Protein AF-A0A349K2Q6-F1 (afdb_monomer)

Foldseek 3Di:
DDPLVVLQVVLVVCVVCLVVDDPLSNLVSVLSCQLNVCPPVDNVVNLVSSLVSLVVSCVVVVVDLVSLLVNLQSQLVVCVVPRNDPDLVVNVVSVVVSCVVPVLALSLLSNCSSPLVHPNVVSLSSLVRQCVSCVVDVVSPCSSVSD

Mean predicted aligned error: 2.87 Å

pLDDT: mean 96.2, std 4.51, range [58.41, 98.81]

Secondary structure (DSSP, 8-state):
---HHHHHHHHHHHHHTGGGS-HHHHHHHHHHHHHHH--SS-HHHHHHHHHHHHHHHHHH-TT-HHHHHHHHHHHHHHHTTTS--S-HHHHHHHHHHHHHH-TT-TTHHHHHHHHTTS-GGGGHHHHHHHTTTSTT-HHHHHGGGG-

Solvent-accessible surface area (backbone atoms only — not comparable to full-atom values): 8173 Å² total; per-residue (Å²): 137,82,59,60,75,60,48,56,55,52,46,52,54,46,59,77,50,34,89,79,44,55,72,72,56,36,49,55,51,47,37,56,40,49,51,66,72,58,52,62,79,51,66,69,58,25,53,49,52,38,48,53,44,32,51,51,48,31,72,78,37,72,84,45,54,61,39,52,46,50,43,46,43,48,46,53,57,34,35,79,71,81,46,72,68,89,49,68,67,59,49,48,50,55,52,49,54,39,36,72,80,37,78,59,49,62,55,29,56,46,47,36,67,70,18,41,92,67,58,20,76,78,25,47,70,31,36,75,49,28,31,75,42,46,68,91,39,68,68,38,58,53,56,39,80,55,87

Radius of gyration: 15.8 Å; Cα contacts (8 Å, |Δi|>4): 157; chains: 1; bounding box: 36×30×41 Å

Nearest PDB structures (foldseek):
  7dhg-assembly1_C  TM=4.690E-01  e=2.508E-01  Homo sapiens
  8dti-assembly1_B  TM=5.786E-01  e=1.218E+00  Arabidopsis thaliana
  1kt0-assembly1_A  TM=3.358E-01  e=1.475E+00  Homo sapiens
  8fbo-assembly1_C  TM=3.469E-01  e=3.844E+00  synthetic construct

Sequence (147 aa):
WENEKRAKVFIKKAGELKEHASEQNRRYIDAQANYLDGEPKDAKKRKQELIDDLESIIQDYPDDLEARAFLCVRLWQFGRSGLPIHSHQAVDAILQQIFAVNPRHPAHHYRIHLWDNKKAKVALDSAAKLGHTASGIAHMWHMPGHI

Structure (mmCIF, N/CA/C/O backbone):
data_AF-A0A349K2Q6-F1
#
_entry.id   AF-A0A349K2Q6-F1
#
loop_
_atom_site.group_PDB
_atom_site.id
_atom_site.type_symbol
_atom_site.label_atom_id
_atom_site.label_alt_id
_atom_site.label_comp_id
_atom_site.label_asym_id
_atom_site.label_entity_id
_atom_site.label_seq_id
_atom_site.pdbx_PDB_ins_code
_atom_site.Cartn_x
_atom_site.Cartn_y
_atom_site.Cartn_z
_atom_site.occupancy
_atom_site.B_iso_or_equiv
_atom_site.auth_seq_id
_atom_site.auth_comp_id
_atom_site.auth_asym_id
_atom_site.auth_atom_id
_atom_site.pdbx_PDB_model_num
ATOM 1 N N . TRP A 1 1 ? -0.371 15.519 -0.355 1.00 58.41 1 TRP A N 1
ATOM 2 C CA . TRP A 1 1 ? -0.887 14.234 -0.865 1.00 58.41 1 TRP A CA 1
ATOM 3 C C . TRP A 1 1 ? -1.695 13.524 0.210 1.00 58.41 1 TRP A C 1
ATOM 5 O O . TRP A 1 1 ? -2.743 12.993 -0.123 1.00 58.41 1 TRP A O 1
ATOM 15 N N . GLU A 1 2 ? -1.327 13.625 1.490 1.00 70.06 2 GLU A N 1
ATOM 16 C CA . GLU A 1 2 ? -2.232 13.240 2.581 1.00 70.06 2 GLU A CA 1
ATOM 17 C C . GLU A 1 2 ? -3.039 14.442 3.086 1.00 70.06 2 GLU A C 1
ATOM 19 O O . GLU A 1 2 ? -2.485 15.493 3.406 1.00 70.06 2 GLU A O 1
ATOM 24 N N . ASN A 1 3 ? -4.365 14.299 3.119 1.00 87.94 3 ASN A N 1
ATOM 25 C CA . ASN A 1 3 ? -5.267 15.236 3.782 1.00 87.94 3 ASN A CA 1
ATOM 26 C C . ASN A 1 3 ? -5.667 14.626 5.127 1.00 87.94 3 ASN A C 1
ATOM 28 O O . ASN A 1 3 ? -6.738 14.032 5.253 1.00 87.94 3 ASN A O 1
ATOM 32 N N . GLU A 1 4 ? -4.776 14.734 6.112 1.00 89.88 4 GLU A N 1
ATOM 33 C CA . GLU A 1 4 ? -4.931 14.083 7.418 1.00 89.88 4 GLU A CA 1
ATOM 34 C C . GLU A 1 4 ? -6.228 14.501 8.121 1.00 89.88 4 GLU A C 1
ATOM 36 O O . GLU A 1 4 ? -6.953 13.656 8.642 1.00 89.88 4 GLU A O 1
ATOM 41 N N . LYS A 1 5 ? -6.582 15.794 8.060 1.00 92.69 5 LYS A N 1
ATOM 42 C CA . LYS A 1 5 ? -7.834 16.312 8.631 1.00 92.69 5 LYS A CA 1
ATOM 43 C C . LYS A 1 5 ? -9.046 15.560 8.081 1.00 92.69 5 LYS A C 1
ATOM 45 O O . LYS A 1 5 ? -9.916 15.157 8.846 1.00 92.69 5 LYS A O 1
ATOM 50 N N . AR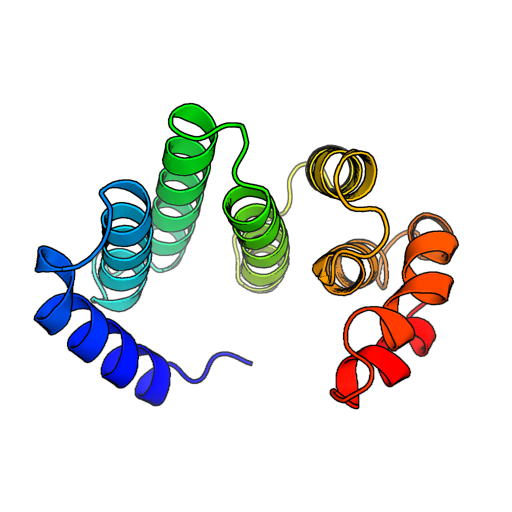G A 1 6 ? -9.106 15.356 6.761 1.00 94.69 6 ARG A N 1
ATOM 51 C CA . ARG A 1 6 ? -10.203 14.624 6.115 1.00 94.69 6 ARG A CA 1
ATOM 52 C C . ARG A 1 6 ? -10.118 13.117 6.382 1.00 94.69 6 ARG A C 1
ATOM 54 O O . ARG A 1 6 ? -11.152 12.498 6.609 1.00 94.69 6 ARG A O 1
ATOM 61 N N . ALA A 1 7 ? -8.914 12.545 6.404 1.00 94.69 7 ALA A N 1
ATOM 62 C CA . ALA A 1 7 ? -8.700 11.132 6.716 1.00 94.69 7 ALA A CA 1
ATOM 63 C C . ALA A 1 7 ? -9.210 10.777 8.123 1.00 94.69 7 ALA A C 1
ATOM 65 O O . ALA A 1 7 ? -9.950 9.810 8.273 1.00 94.69 7 ALA A O 1
ATOM 66 N N . LYS A 1 8 ? -8.917 11.617 9.126 1.00 95.25 8 LYS A N 1
ATOM 67 C CA . LYS A 1 8 ? -9.406 11.465 10.506 1.00 95.25 8 LYS A CA 1
ATOM 68 C C . LYS A 1 8 ? -10.933 11.462 10.604 1.00 95.25 8 LYS A C 1
ATOM 70 O O . LYS A 1 8 ? -11.499 10.684 11.365 1.00 95.25 8 LYS A O 1
ATOM 75 N N . VAL A 1 9 ? -11.614 12.289 9.807 1.00 96.69 9 VAL 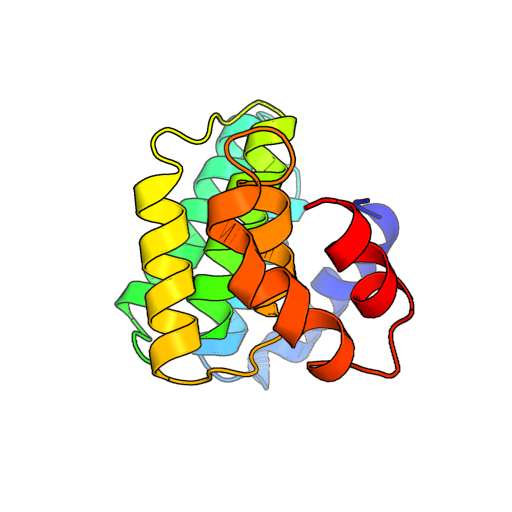A N 1
ATOM 76 C CA . VAL A 1 9 ? -13.087 12.301 9.754 1.00 96.69 9 VAL A CA 1
ATOM 77 C C . VAL A 1 9 ? -13.628 10.984 9.194 1.00 96.69 9 VAL A C 1
ATOM 79 O O . VAL A 1 9 ? -14.543 10.403 9.775 1.00 96.69 9 VAL A O 1
ATOM 82 N N . PHE A 1 10 ? -13.059 10.488 8.094 1.00 96.69 10 PHE A N 1
ATOM 83 C CA . PHE A 1 10 ? -13.531 9.250 7.478 1.00 96.69 10 PHE A CA 1
ATOM 84 C C . PHE A 1 10 ? -13.223 8.011 8.308 1.00 96.69 10 PHE A C 1
ATOM 86 O O . PHE A 1 10 ? -14.100 7.163 8.444 1.00 96.69 10 PHE A O 1
ATOM 93 N N . ILE A 1 11 ? -12.029 7.915 8.898 1.00 97.50 11 ILE A N 1
ATOM 94 C CA . ILE A 1 11 ? -11.679 6.738 9.692 1.00 97.50 11 ILE A CA 1
ATOM 95 C C . ILE A 1 11 ? -12.507 6.658 10.974 1.00 97.50 11 ILE A C 1
ATOM 97 O O . ILE A 1 11 ? -12.950 5.576 11.346 1.00 97.50 11 ILE A O 1
ATOM 101 N N . LYS A 1 12 ? -12.833 7.807 11.587 1.00 97.31 12 LYS A N 1
ATOM 102 C CA . LYS A 1 12 ? -13.785 7.856 12.699 1.00 97.31 12 LYS A CA 1
ATOM 103 C C . LYS A 1 12 ? -15.146 7.308 12.271 1.00 97.31 12 LYS A C 1
ATOM 105 O O . LYS A 1 12 ? -15.705 6.464 12.965 1.00 97.31 12 LYS A O 1
ATOM 110 N N . LYS A 1 13 ? -15.659 7.741 11.110 1.00 97.94 13 LYS A N 1
ATOM 111 C CA . LYS A 1 13 ? -16.946 7.245 10.607 1.00 97.94 13 LYS A CA 1
ATOM 112 C C . LYS A 1 13 ? -16.912 5.749 10.283 1.00 97.94 13 LYS A C 1
ATOM 114 O O . LYS A 1 13 ? -17.890 5.055 10.538 1.00 97.94 13 LYS A O 1
ATOM 119 N N . ALA A 1 14 ? -15.801 5.251 9.747 1.00 97.75 14 ALA A N 1
ATOM 120 C CA . ALA A 1 14 ? -15.612 3.826 9.502 1.00 97.75 14 ALA A CA 1
ATOM 121 C C . ALA A 1 14 ? -15.597 3.025 10.816 1.00 97.75 14 ALA A C 1
ATOM 123 O O . ALA A 1 14 ? -16.227 1.974 10.885 1.00 97.75 14 ALA A O 1
ATOM 124 N N . GLY A 1 15 ? -14.972 3.558 11.872 1.00 97.81 15 GLY A N 1
ATOM 125 C CA . GLY A 1 15 ? -15.003 2.982 13.218 1.00 97.81 15 GLY A CA 1
ATOM 126 C C . GLY A 1 15 ? -16.421 2.829 13.779 1.00 97.81 15 GLY A C 1
ATOM 127 O O . GLY A 1 15 ? -16.750 1.777 14.316 1.00 97.81 15 GLY A O 1
ATOM 128 N N . GLU A 1 16 ? -17.292 3.826 13.580 1.00 97.88 16 GLU A N 1
ATOM 129 C CA . GLU A 1 16 ? -18.711 3.758 13.983 1.00 97.88 16 GLU A CA 1
ATOM 130 C C . GLU A 1 16 ? -19.504 2.667 13.241 1.00 97.88 16 GLU A C 1
ATOM 132 O O . GLU A 1 16 ? -20.489 2.168 13.766 1.00 97.88 16 GLU A O 1
ATOM 137 N N . LEU A 1 17 ? -19.099 2.305 12.018 1.00 97.62 17 LEU A N 1
ATOM 138 C CA . LEU A 1 17 ? -19.773 1.302 11.179 1.00 97.62 17 LEU A CA 1
ATOM 139 C C . LEU A 1 17 ? -19.077 -0.068 11.212 1.00 97.62 17 LEU A C 1
ATOM 141 O O . LEU A 1 17 ? -19.506 -1.002 10.531 1.00 97.62 17 LEU A O 1
ATOM 145 N N . LYS A 1 18 ? -17.991 -0.193 11.983 1.00 96.69 18 LYS A N 1
ATOM 146 C CA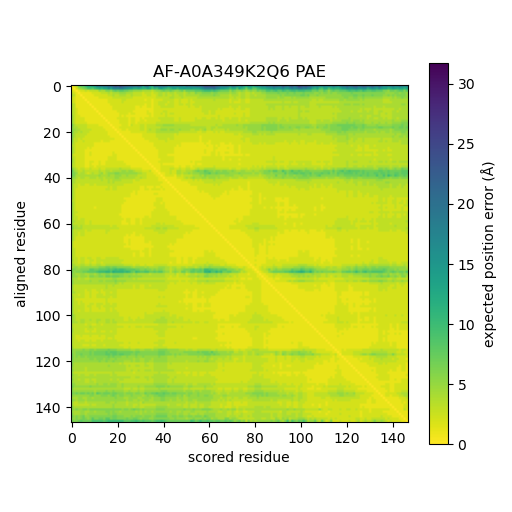 . LYS A 1 18 ? -17.074 -1.338 11.966 1.00 96.69 18 LYS A CA 1
ATOM 147 C C . LYS A 1 18 ? -17.771 -2.661 12.286 1.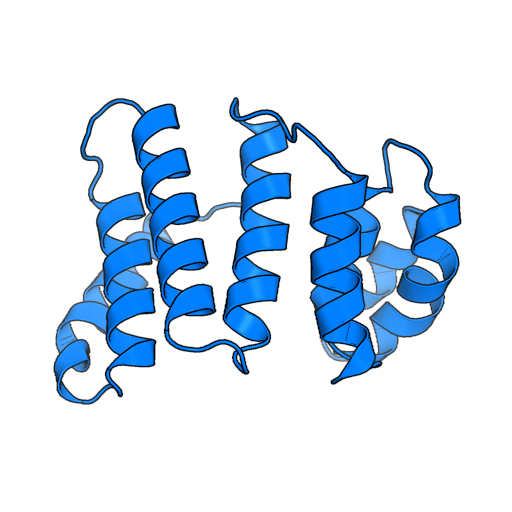00 96.69 18 LYS A C 1
ATOM 149 O O . LYS A 1 18 ? -17.407 -3.695 11.731 1.00 96.69 18 LYS A O 1
ATOM 154 N N . GLU A 1 19 ? -18.799 -2.648 13.130 1.00 96.69 19 GLU A N 1
ATOM 155 C CA . GLU A 1 19 ? -19.564 -3.850 13.480 1.00 96.69 19 GLU A CA 1
ATOM 156 C C . GLU A 1 19 ? -20.312 -4.478 12.291 1.00 96.69 19 GLU A C 1
ATOM 158 O O . GLU A 1 19 ? -20.553 -5.684 12.285 1.00 96.69 19 GLU A O 1
ATOM 163 N N . HIS A 1 20 ? -20.600 -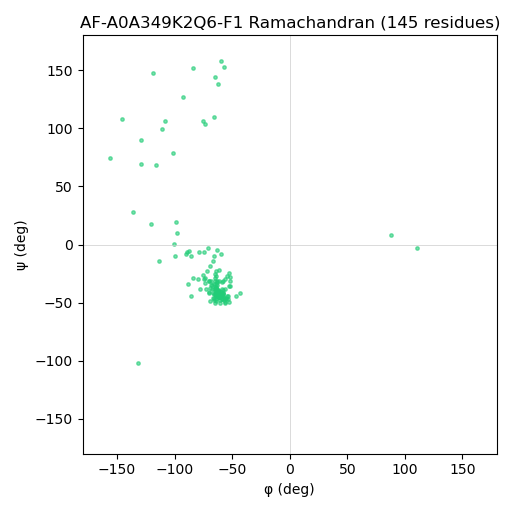3.711 11.239 1.00 97.25 20 HIS A N 1
ATOM 164 C CA . HIS A 1 20 ? -21.248 -4.216 10.025 1.00 97.25 20 HIS A CA 1
ATOM 165 C C . HIS A 1 20 ? -20.256 -4.719 8.967 1.00 97.25 20 HIS A C 1
ATOM 167 O O . HIS A 1 20 ? -20.665 -5.284 7.954 1.00 97.25 20 HIS A O 1
ATOM 173 N N . ALA A 1 21 ? -18.957 -4.505 9.174 1.00 97.12 21 ALA A N 1
ATOM 174 C CA . ALA A 1 21 ? -17.918 -4.917 8.241 1.00 97.12 21 ALA A CA 1
ATOM 175 C C . ALA A 1 21 ? -17.513 -6.387 8.449 1.00 97.12 21 ALA A C 1
ATOM 177 O O . ALA A 1 21 ? -17.562 -6.902 9.571 1.00 97.12 21 ALA A O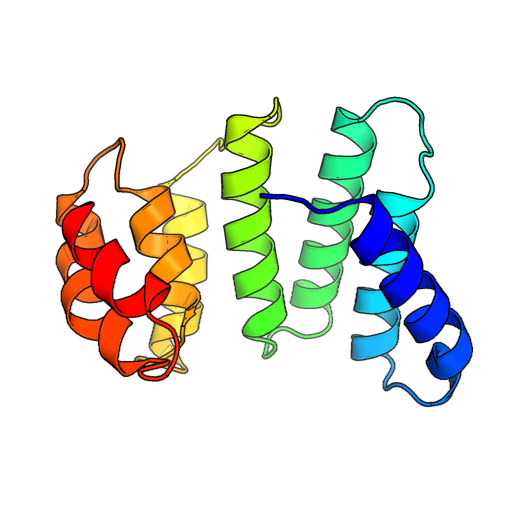 1
ATOM 178 N N . SER A 1 22 ? -17.055 -7.037 7.371 1.00 97.06 22 SER A N 1
ATOM 179 C CA . SER A 1 22 ? -16.366 -8.334 7.435 1.00 97.06 22 SER A CA 1
ATOM 180 C C . SER A 1 22 ? -15.103 -8.239 8.292 1.00 97.06 22 SER A C 1
ATOM 182 O O . SER A 1 22 ? -14.543 -7.155 8.450 1.00 97.06 22 SER A O 1
ATOM 184 N N . GLU A 1 23 ? -14.620 -9.365 8.821 1.00 97.00 23 GLU A N 1
ATOM 185 C CA . GLU A 1 23 ? -13.403 -9.388 9.644 1.00 97.00 23 GLU A CA 1
ATOM 186 C C . GLU A 1 23 ? -12.207 -8.730 8.932 1.00 97.00 23 GLU A C 1
ATOM 188 O O . GLU A 1 23 ? -11.565 -7.844 9.492 1.00 97.00 23 GLU A O 1
ATOM 193 N N . GLN A 1 24 ? -11.984 -9.079 7.667 1.00 96.81 24 GLN A N 1
ATOM 194 C CA . GLN A 1 24 ? -10.981 -8.464 6.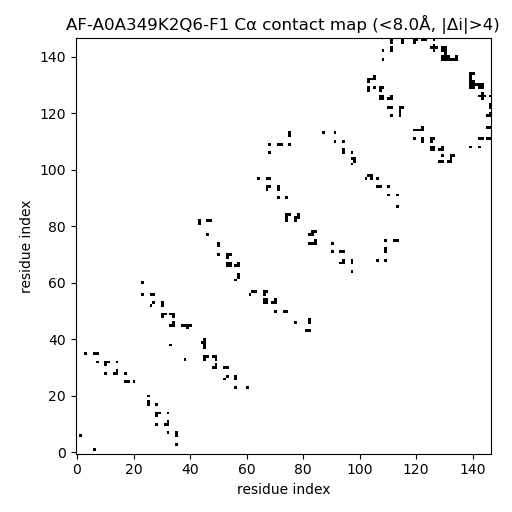796 1.00 96.81 24 GLN A CA 1
ATOM 195 C C . GLN A 1 24 ? -11.101 -6.931 6.741 1.00 96.81 24 GLN A C 1
ATOM 197 O O . GLN A 1 24 ? -10.135 -6.209 6.981 1.00 96.81 24 GLN A O 1
ATOM 202 N N . ASN A 1 25 ? -12.308 -6.409 6.506 1.00 97.31 25 ASN A N 1
ATOM 203 C CA . ASN A 1 25 ? -12.539 -4.966 6.444 1.00 97.31 25 ASN A CA 1
ATOM 204 C C . ASN A 1 25 ? -12.366 -4.284 7.807 1.00 97.31 25 ASN A C 1
ATOM 206 O O . ASN A 1 25 ? -11.910 -3.143 7.866 1.00 97.31 25 ASN A O 1
ATOM 210 N N . ARG A 1 26 ? -12.677 -4.973 8.912 1.00 98.25 26 ARG A N 1
ATOM 211 C CA . ARG A 1 26 ? -12.406 -4.464 10.265 1.00 98.25 26 ARG A CA 1
ATOM 212 C C . ARG A 1 26 ? -10.910 -4.268 10.501 1.00 98.25 26 ARG A C 1
ATOM 214 O O . ARG A 1 26 ? -10.548 -3.251 11.083 1.00 98.25 26 ARG A O 1
ATOM 221 N N . ARG A 1 27 ? -10.062 -5.174 10.001 1.00 98.31 27 ARG A N 1
ATOM 222 C CA . ARG A 1 27 ? -8.598 -5.060 10.114 1.00 98.31 27 ARG A CA 1
ATOM 223 C C . ARG A 1 27 ? -8.055 -3.839 9.373 1.00 98.31 27 ARG A C 1
ATOM 225 O O . ARG A 1 27 ? -7.249 -3.110 9.935 1.00 98.31 27 ARG A O 1
ATOM 232 N N . TYR A 1 28 ? -8.557 -3.536 8.173 1.00 98.31 28 TYR A N 1
ATOM 233 C CA . TYR A 1 28 ? -8.194 -2.290 7.480 1.00 98.31 28 TYR A CA 1
ATOM 234 C C . TYR A 1 28 ? -8.590 -1.033 8.250 1.00 98.31 28 TYR A C 1
ATOM 236 O O . TYR A 1 28 ? -7.827 -0.066 8.300 1.00 98.31 28 TYR A O 1
ATOM 244 N N . ILE A 1 29 ? -9.796 -1.035 8.827 1.00 98.38 29 ILE A N 1
ATOM 245 C CA . ILE A 1 29 ? -10.284 0.080 9.641 1.00 98.38 29 ILE A CA 1
ATOM 246 C C . ILE A 1 29 ? -9.369 0.272 10.852 1.00 98.38 29 ILE A C 1
ATOM 248 O O . ILE A 1 29 ? -8.970 1.400 11.124 1.00 98.38 29 ILE A O 1
ATOM 252 N N . ASP A 1 30 ? -8.995 -0.810 11.533 1.00 98.19 30 ASP A N 1
ATOM 253 C CA . ASP A 1 30 ? -8.109 -0.754 12.697 1.00 98.19 30 ASP A CA 1
ATOM 254 C C . ASP A 1 30 ? -6.714 -0.262 12.338 1.00 98.19 30 ASP A C 1
ATOM 256 O O . ASP A 1 30 ? -6.249 0.710 12.928 1.00 98.19 30 ASP A O 1
ATOM 260 N N . ALA A 1 31 ? -6.093 -0.843 11.313 1.00 98.19 31 ALA A N 1
ATOM 261 C CA . ALA A 1 31 ? -4.766 -0.445 10.856 1.00 98.19 31 ALA A CA 1
ATOM 262 C C . ALA A 1 31 ? -4.708 1.055 10.527 1.00 98.19 31 ALA A C 1
ATOM 264 O O . ALA A 1 31 ? -3.823 1.804 10.953 1.00 98.19 31 ALA A O 1
ATOM 265 N N . GLN A 1 32 ? -5.713 1.539 9.794 1.00 97.38 32 GLN A N 1
ATOM 266 C CA . GLN A 1 32 ? -5.778 2.937 9.398 1.00 97.38 32 GLN A CA 1
ATOM 267 C C . GLN A 1 32 ? -6.159 3.866 10.563 1.00 97.38 32 GLN A C 1
ATOM 269 O O . GLN A 1 32 ? -5.740 5.029 10.546 1.00 97.38 32 GLN A O 1
ATOM 274 N N . ALA A 1 33 ? -6.927 3.389 11.549 1.00 97.38 33 ALA A N 1
ATOM 275 C CA . ALA A 1 33 ? -7.246 4.127 12.770 1.00 97.38 33 ALA A CA 1
ATOM 276 C C . ALA A 1 33 ? -6.008 4.282 13.657 1.00 97.38 33 ALA A C 1
ATOM 278 O O . ALA A 1 33 ? -5.684 5.415 14.012 1.00 97.38 33 ALA A O 1
ATOM 279 N N . ASN A 1 34 ? -5.280 3.191 13.907 1.00 96.81 34 ASN A N 1
ATOM 280 C CA . ASN A 1 34 ? -4.030 3.173 14.668 1.00 96.81 34 ASN A CA 1
ATOM 281 C C . ASN A 1 34 ? -2.995 4.118 14.039 1.00 96.81 34 ASN A C 1
ATOM 283 O O . ASN A 1 34 ? -2.440 4.982 14.702 1.00 96.81 34 ASN A O 1
ATOM 287 N N . TYR A 1 35 ? -2.812 4.079 12.715 1.00 96.44 35 TYR A N 1
ATOM 288 C CA . TYR A 1 35 ? -1.896 5.010 12.041 1.00 96.44 35 TYR A CA 1
ATOM 289 C C . TYR A 1 35 ? -2.244 6.501 12.263 1.00 96.44 35 TYR A C 1
ATOM 291 O O . TYR A 1 35 ? -1.358 7.366 12.257 1.00 96.44 35 TYR A O 1
ATOM 299 N N . LEU A 1 36 ? -3.536 6.822 12.419 1.00 95.56 36 LEU A N 1
ATOM 300 C CA . LEU A 1 36 ? -4.055 8.193 12.497 1.00 95.56 36 LEU A CA 1
ATOM 301 C C . LEU A 1 36 ? -4.334 8.692 13.920 1.00 95.56 36 LEU A C 1
ATOM 303 O O . LEU A 1 36 ? -4.595 9.890 14.076 1.00 95.56 36 LEU A O 1
ATOM 307 N N . ASP A 1 37 ? -4.293 7.838 14.942 1.00 94.44 37 ASP A N 1
ATOM 308 C CA . ASP A 1 37 ? -4.607 8.220 16.326 1.00 94.44 37 ASP A CA 1
ATOM 309 C C . ASP A 1 37 ? -3.543 9.151 16.948 1.00 94.44 37 ASP A C 1
ATOM 311 O O . ASP A 1 37 ? -3.830 9.924 17.865 1.00 94.44 37 ASP A O 1
ATOM 315 N N . GLY A 1 38 ? -2.348 9.179 16.350 1.00 90.94 38 GLY A N 1
ATOM 316 C CA . GLY A 1 38 ? -1.230 10.019 16.761 1.00 90.94 38 GLY A CA 1
ATOM 317 C C . GLY A 1 38 ? -0.329 9.387 17.820 1.00 90.94 38 GLY A C 1
ATOM 318 O O . GLY A 1 38 ? 0.568 10.082 18.302 1.00 90.94 38 GLY A O 1
ATOM 319 N N . GLU A 1 39 ? -0.526 8.111 18.143 1.00 92.00 39 GLU A N 1
ATOM 320 C CA . GLU A 1 39 ? 0.304 7.308 19.028 1.00 92.00 39 GLU A CA 1
ATOM 321 C C . GLU A 1 39 ? 0.905 6.092 18.302 1.00 92.00 39 GLU A C 1
ATOM 323 O O . GLU A 1 39 ? 0.306 5.564 17.375 1.00 92.00 39 GLU A O 1
ATOM 328 N N . PRO A 1 40 ? 2.120 5.662 18.681 1.00 93.12 40 PRO A N 1
ATOM 329 C CA . PRO A 1 40 ? 3.105 6.422 19.456 1.00 93.12 40 PRO A CA 1
ATOM 330 C C . PRO A 1 40 ? 3.466 7.747 18.765 1.00 93.12 40 PRO A C 1
ATOM 332 O O . PRO A 1 40 ? 3.415 7.839 17.542 1.00 93.12 40 PRO A O 1
ATOM 335 N N . LYS A 1 41 ? 3.885 8.781 19.513 1.00 95.12 41 LYS A N 1
ATOM 336 C CA . LYS A 1 41 ? 4.298 10.085 18.933 1.00 95.12 41 LYS A CA 1
ATOM 337 C C . LYS A 1 41 ? 5.348 9.980 17.818 1.00 95.12 41 LYS A C 1
ATOM 339 O O . LYS A 1 41 ? 5.355 10.816 16.908 1.00 95.12 41 LYS A O 1
ATOM 344 N N . ASP A 1 42 ? 6.181 8.943 17.843 1.00 95.19 42 ASP A N 1
ATOM 345 C CA . ASP A 1 42 ? 7.134 8.631 16.777 1.00 95.19 42 ASP A CA 1
ATOM 346 C C . ASP A 1 42 ? 6.420 8.241 15.469 1.00 95.19 42 ASP A C 1
ATOM 348 O O . ASP A 1 42 ? 5.844 7.163 15.325 1.00 95.19 42 ASP A O 1
ATOM 352 N N . ALA A 1 43 ? 6.510 9.125 14.473 1.00 93.38 43 ALA A N 1
ATOM 353 C CA . ALA A 1 43 ? 5.911 8.914 13.163 1.00 93.38 43 ALA A CA 1
ATOM 354 C C . ALA A 1 43 ? 6.524 7.740 12.385 1.00 93.38 43 ALA A C 1
ATOM 356 O O . ALA A 1 43 ? 5.833 7.148 11.560 1.00 93.38 43 ALA A O 1
ATOM 357 N N . LYS A 1 44 ? 7.801 7.401 12.603 1.00 94.88 44 LYS A N 1
ATOM 358 C CA . LYS A 1 44 ? 8.432 6.250 11.945 1.00 94.88 44 LYS A CA 1
ATOM 359 C C . LYS A 1 44 ? 7.862 4.950 12.499 1.00 94.88 44 LYS A C 1
ATOM 361 O O . LYS A 1 44 ? 7.578 4.048 11.717 1.00 94.88 44 LYS A O 1
ATOM 366 N N . LYS A 1 45 ? 7.644 4.888 13.814 1.00 96.25 45 LYS A N 1
ATOM 367 C CA . LYS A 1 45 ? 7.035 3.725 14.461 1.00 96.25 45 LYS A CA 1
ATOM 368 C C . LYS A 1 45 ? 5.594 3.502 13.984 1.00 96.25 45 LYS A C 1
ATOM 370 O O . LYS A 1 45 ? 5.312 2.413 13.508 1.00 96.25 45 LYS A O 1
ATOM 375 N N . ARG A 1 46 ? 4.755 4.548 13.929 1.00 96.12 46 ARG A N 1
ATOM 376 C CA . ARG A 1 46 ? 3.386 4.442 13.366 1.00 96.12 46 ARG A CA 1
ATOM 377 C C . ARG A 1 46 ? 3.354 3.959 11.916 1.00 96.12 46 ARG A C 1
ATOM 379 O O . ARG A 1 46 ? 2.477 3.201 11.518 1.00 96.12 46 ARG A O 1
ATOM 386 N N . LYS A 1 47 ? 4.299 4.424 11.091 1.00 96.12 47 LYS A N 1
ATOM 387 C CA . LYS A 1 47 ? 4.425 3.969 9.697 1.00 96.12 47 LYS A CA 1
ATOM 388 C C . LYS A 1 47 ? 4.775 2.491 9.624 1.00 96.12 47 LYS A C 1
ATOM 390 O O . LYS A 1 47 ? 4.206 1.805 8.789 1.00 96.12 47 LYS A O 1
ATOM 395 N N . GLN A 1 48 ? 5.701 2.033 10.466 1.00 97.12 48 GLN A N 1
ATOM 396 C CA . GLN A 1 48 ? 6.068 0.623 10.532 1.00 97.12 48 GLN A CA 1
ATOM 397 C C . GLN A 1 48 ? 4.888 -0.233 11.003 1.00 97.12 48 GLN A C 1
ATOM 399 O O . GLN A 1 48 ? 4.590 -1.220 10.353 1.00 97.12 48 GLN A O 1
ATOM 404 N N . GLU A 1 49 ? 4.158 0.199 12.031 1.00 97.94 49 GLU A N 1
ATOM 405 C CA . GLU A 1 49 ? 2.962 -0.506 12.518 1.00 97.94 49 GLU A CA 1
ATOM 406 C C . GLU A 1 49 ? 1.906 -0.665 11.411 1.00 97.94 49 GLU A C 1
ATOM 408 O O . GLU A 1 49 ? 1.404 -1.762 11.210 1.00 97.94 49 GLU A O 1
ATOM 413 N N . LEU A 1 50 ? 1.652 0.371 10.594 1.00 98.12 50 LEU A N 1
ATOM 414 C CA . LEU A 1 50 ? 0.745 0.231 9.444 1.00 98.12 50 LEU A CA 1
ATOM 415 C C . LEU A 1 50 ? 1.262 -0.761 8.385 1.00 98.12 50 LEU A C 1
ATOM 417 O O . LEU A 1 50 ? 0.463 -1.412 7.713 1.00 98.12 50 LEU A O 1
ATOM 421 N N . ILE A 1 51 ? 2.580 -0.842 8.178 1.00 98.25 51 ILE A N 1
ATOM 422 C CA . ILE A 1 51 ? 3.172 -1.833 7.269 1.00 98.25 51 ILE A CA 1
ATOM 423 C C . ILE A 1 51 ? 2.951 -3.241 7.825 1.00 98.25 51 ILE A C 1
ATOM 425 O O . ILE A 1 51 ? 2.455 -4.093 7.091 1.00 98.25 51 ILE A O 1
ATOM 429 N N . ASP A 1 52 ? 3.235 -3.449 9.109 1.00 98.56 52 ASP A N 1
ATOM 430 C CA . ASP A 1 52 ? 3.072 -4.736 9.788 1.00 98.56 52 ASP A CA 1
ATOM 431 C C . ASP A 1 52 ? 1.594 -5.182 9.782 1.00 98.56 52 ASP A C 1
ATOM 433 O O . ASP A 1 52 ? 1.291 -6.340 9.491 1.00 98.56 52 ASP A O 1
ATOM 437 N N . ASP A 1 53 ? 0.658 -4.252 10.002 1.00 98.69 53 ASP A N 1
ATOM 438 C CA . ASP A 1 53 ? -0.784 -4.510 9.927 1.00 98.69 53 ASP A CA 1
ATOM 439 C C . ASP A 1 53 ? -1.214 -4.960 8.517 1.00 98.69 53 ASP A C 1
ATOM 441 O O . ASP A 1 53 ? -1.965 -5.926 8.363 1.00 98.69 53 ASP A O 1
ATOM 445 N N . LEU A 1 54 ? -0.730 -4.288 7.464 1.00 98.69 54 LEU A N 1
ATOM 446 C CA . LEU A 1 54 ? -1.027 -4.663 6.075 1.00 98.69 54 LEU A CA 1
ATOM 447 C C . LEU A 1 54 ? -0.417 -6.022 5.710 1.00 98.69 54 LEU A C 1
ATOM 449 O O . LEU A 1 54 ? -1.056 -6.810 5.013 1.00 98.69 54 LEU A O 1
ATOM 453 N N . GLU A 1 55 ? 0.792 -6.318 6.186 1.00 98.56 55 GLU A N 1
ATOM 454 C CA . GLU A 1 55 ? 1.424 -7.627 6.008 1.00 98.56 55 GLU A CA 1
ATOM 455 C C . GLU A 1 55 ? 0.643 -8.735 6.721 1.00 98.56 55 GLU A C 1
ATOM 457 O O . GLU A 1 55 ? 0.422 -9.792 6.128 1.00 98.56 55 GLU A O 1
ATOM 462 N N . SER A 1 56 ? 0.154 -8.490 7.940 1.00 98.69 56 SER A N 1
ATOM 463 C CA . SER A 1 56 ? -0.714 -9.432 8.654 1.00 98.69 56 SER A CA 1
ATOM 464 C C . SER A 1 56 ? -2.019 -9.692 7.894 1.00 98.69 56 SER A C 1
ATOM 466 O O . SER A 1 56 ? -2.429 -10.846 7.780 1.00 98.69 56 SER A O 1
ATOM 468 N N . ILE A 1 57 ? -2.638 -8.664 7.296 1.00 98.62 57 ILE A N 1
ATOM 469 C CA . ILE A 1 57 ? -3.827 -8.852 6.448 1.00 98.62 57 ILE A CA 1
ATOM 470 C C . ILE A 1 57 ? -3.503 -9.741 5.240 1.00 98.62 57 ILE A C 1
ATOM 472 O O . ILE A 1 57 ? -4.282 -10.634 4.931 1.00 98.62 57 ILE A O 1
ATOM 476 N N . ILE A 1 58 ? -2.357 -9.555 4.578 1.00 98.56 58 ILE A N 1
ATOM 477 C CA . ILE A 1 58 ? -1.947 -10.404 3.442 1.00 98.56 58 ILE A CA 1
ATOM 478 C C . ILE A 1 58 ? -1.728 -11.859 3.881 1.00 98.56 58 ILE A C 1
ATOM 480 O O . ILE A 1 58 ? -2.042 -12.776 3.126 1.00 98.56 58 ILE A O 1
ATOM 484 N N . GLN A 1 59 ? -1.177 -12.082 5.075 1.00 98.44 59 GLN A N 1
ATOM 485 C CA . GLN A 1 59 ? -0.943 -13.428 5.607 1.00 98.44 59 GLN A CA 1
ATOM 486 C C . GLN A 1 59 ? -2.259 -14.163 5.889 1.00 98.44 59 GLN A C 1
ATOM 488 O O . GLN A 1 59 ? -2.384 -15.337 5.541 1.00 98.44 59 GLN A O 1
ATOM 493 N N . ASP A 1 60 ? -3.241 -13.466 6.461 1.00 98.31 60 ASP A N 1
ATOM 494 C CA . ASP A 1 60 ? -4.550 -14.039 6.788 1.00 98.31 60 ASP A CA 1
ATOM 495 C C . ASP A 1 60 ? -5.481 -14.132 5.564 1.00 98.31 60 ASP A C 1
ATOM 497 O O . ASP A 1 60 ? -6.321 -15.029 5.480 1.00 98.31 60 ASP A O 1
ATOM 501 N N . TYR A 1 61 ? -5.323 -13.219 4.600 1.00 98.00 61 TYR A N 1
ATOM 502 C CA . TYR A 1 61 ? -6.141 -13.093 3.390 1.00 98.00 61 TYR A CA 1
ATOM 503 C C . TYR A 1 61 ? -5.249 -13.024 2.134 1.00 98.00 61 TYR A C 1
ATOM 505 O O . TYR A 1 61 ? -5.180 -11.988 1.466 1.00 98.00 61 TYR A O 1
ATOM 513 N N . PRO A 1 62 ? -4.566 -14.122 1.757 1.00 97.38 62 PRO A N 1
ATOM 514 C CA . PRO A 1 62 ? -3.582 -14.118 0.672 1.00 97.38 62 PRO A CA 1
ATOM 515 C C . PRO A 1 62 ? -4.179 -13.873 -0.717 1.00 97.38 62 PRO A C 1
ATOM 517 O O . PRO A 1 62 ? -3.435 -13.556 -1.642 1.00 97.38 62 PRO A O 1
ATOM 520 N N . ASP A 1 63 ? -5.492 -13.971 -0.896 1.00 97.12 63 ASP A N 1
ATOM 521 C CA . ASP A 1 63 ? -6.154 -13.646 -2.166 1.00 97.12 63 ASP A CA 1
ATOM 522 C C . ASP A 1 63 ? -6.531 -12.159 -2.277 1.00 97.12 63 ASP A C 1
ATOM 524 O O . ASP A 1 63 ? -6.957 -11.698 -3.337 1.00 97.12 63 ASP A O 1
ATOM 528 N N . ASP A 1 64 ? -6.328 -11.378 -1.212 1.00 98.19 64 ASP A N 1
ATOM 529 C CA . ASP A 1 64 ? -6.593 -9.945 -1.208 1.00 98.19 64 ASP A CA 1
ATOM 530 C C . ASP A 1 64 ? -5.528 -9.185 -2.015 1.00 98.19 64 ASP A C 1
ATOM 532 O O . ASP A 1 64 ? -4.380 -8.978 -1.597 1.00 98.19 64 ASP A O 1
ATOM 536 N N . LEU A 1 65 ? -5.910 -8.769 -3.221 1.00 98.56 65 LEU A N 1
ATOM 537 C CA . LEU A 1 65 ? -5.060 -7.952 -4.082 1.00 98.56 65 LEU A CA 1
ATOM 538 C C . LEU A 1 65 ? -4.895 -6.526 -3.545 1.00 98.56 65 LEU A C 1
ATOM 540 O O . LEU A 1 65 ? -3.831 -5.932 -3.729 1.00 98.56 65 LEU A O 1
ATOM 544 N N . GLU A 1 66 ? -5.904 -5.988 -2.861 1.00 98.50 66 GLU A N 1
ATOM 545 C CA . GLU A 1 66 ? -5.889 -4.620 -2.347 1.00 98.50 66 GLU A CA 1
ATOM 546 C C . GLU A 1 66 ? -4.962 -4.500 -1.137 1.00 98.50 66 GLU A C 1
ATOM 548 O O . GLU A 1 66 ? -4.259 -3.501 -1.007 1.00 98.50 66 GLU A O 1
ATOM 553 N N . ALA A 1 67 ? -4.846 -5.540 -0.303 1.00 98.62 67 ALA A N 1
ATOM 554 C CA . ALA A 1 67 ? -3.872 -5.578 0.795 1.00 98.62 67 ALA A CA 1
ATOM 555 C C . ALA A 1 67 ? -2.440 -5.422 0.270 1.00 98.62 67 ALA A C 1
ATOM 557 O O . ALA A 1 67 ? -1.682 -4.566 0.734 1.00 98.62 67 ALA A O 1
ATOM 558 N N . ARG A 1 68 ? -2.105 -6.181 -0.782 1.00 98.75 68 ARG A N 1
ATOM 559 C CA . ARG A 1 68 ? -0.828 -6.054 -1.496 1.00 98.75 68 ARG A CA 1
ATOM 560 C C . ARG A 1 68 ? -0.668 -4.668 -2.120 1.00 98.75 68 ARG A C 1
ATOM 562 O O . ARG A 1 68 ? 0.396 -4.062 -2.008 1.00 98.75 68 ARG A O 1
ATOM 569 N N . ALA A 1 69 ? -1.712 -4.151 -2.768 1.00 98.75 69 ALA A N 1
ATOM 570 C CA . ALA A 1 69 ? -1.680 -2.849 -3.428 1.00 98.75 69 ALA A CA 1
ATOM 571 C C . ALA A 1 69 ? -1.424 -1.713 -2.419 1.00 98.75 69 ALA A C 1
ATOM 573 O O . ALA A 1 69 ? -0.567 -0.851 -2.652 1.00 98.75 69 ALA A O 1
ATOM 574 N N . PHE A 1 70 ? -2.112 -1.744 -1.274 1.00 98.56 70 PHE A N 1
ATOM 575 C CA . PHE A 1 70 ? -1.930 -0.805 -0.174 1.00 98.56 70 PHE A CA 1
ATOM 576 C C . PHE A 1 70 ? -0.544 -0.914 0.453 1.00 98.56 70 PHE A C 1
ATOM 578 O O . PHE A 1 70 ? 0.095 0.119 0.659 1.00 98.56 70 PHE A O 1
ATOM 585 N N . LEU A 1 71 ? -0.024 -2.125 0.667 1.00 98.69 71 LEU A N 1
ATOM 586 C CA . LEU A 1 71 ? 1.349 -2.310 1.133 1.00 98.69 71 LEU A CA 1
ATOM 587 C C . LEU A 1 71 ? 2.350 -1.633 0.183 1.00 98.69 71 LEU A C 1
ATOM 589 O O . LEU A 1 71 ? 3.161 -0.810 0.611 1.00 98.69 71 LEU A O 1
ATOM 593 N N . CYS A 1 72 ? 2.252 -1.891 -1.124 1.00 98.56 72 CYS A N 1
ATOM 594 C CA . CYS A 1 72 ? 3.163 -1.316 -2.115 1.00 98.56 72 CYS A CA 1
ATOM 595 C C . CYS A 1 72 ? 3.118 0.219 -2.156 1.00 98.56 72 CYS A C 1
ATOM 597 O O . CYS A 1 72 ? 4.171 0.863 -2.187 1.00 98.56 72 CYS A O 1
ATOM 599 N N . VAL A 1 73 ? 1.924 0.828 -2.143 1.00 97.50 73 VAL A N 1
ATOM 600 C CA . VAL A 1 73 ? 1.827 2.296 -2.157 1.00 97.50 73 VAL A CA 1
ATOM 601 C C . VAL A 1 73 ? 2.310 2.904 -0.842 1.00 97.50 73 VAL A C 1
ATOM 603 O O . VAL A 1 73 ? 2.992 3.928 -0.885 1.00 97.50 73 VAL A O 1
ATOM 606 N N . ARG A 1 74 ? 2.035 2.276 0.313 1.00 97.19 74 ARG A N 1
ATOM 607 C CA . ARG A 1 74 ? 2.517 2.749 1.621 1.00 97.19 74 ARG A CA 1
ATOM 608 C C . ARG A 1 74 ? 4.036 2.675 1.721 1.00 97.19 74 ARG A C 1
ATOM 610 O O . ARG A 1 74 ? 4.644 3.660 2.127 1.00 97.19 74 ARG A O 1
ATOM 617 N N . LEU A 1 75 ? 4.665 1.599 1.247 1.00 97.81 75 LEU A N 1
ATOM 618 C CA . LEU A 1 75 ? 6.128 1.496 1.180 1.00 97.81 75 LEU A CA 1
ATOM 619 C C . LEU A 1 75 ? 6.743 2.622 0.337 1.00 97.81 75 LEU A C 1
ATOM 621 O O . LEU A 1 75 ? 7.701 3.264 0.768 1.00 97.81 75 LEU A O 1
ATOM 625 N N . TRP A 1 76 ? 6.169 2.928 -0.832 1.00 96.38 76 TRP A N 1
ATOM 626 C CA . TRP A 1 76 ? 6.642 4.047 -1.654 1.00 96.38 76 TRP A CA 1
ATOM 627 C C . TRP A 1 76 ? 6.460 5.409 -0.965 1.00 96.38 76 TRP A C 1
ATOM 629 O O . TRP A 1 76 ? 7.393 6.214 -0.878 1.00 96.38 76 TRP A O 1
ATOM 639 N N . GLN A 1 77 ? 5.268 5.659 -0.429 1.00 95.25 77 GLN A N 1
ATOM 640 C CA . GLN A 1 77 ? 4.905 6.882 0.287 1.00 95.25 77 GLN A CA 1
ATOM 641 C C . GLN A 1 77 ? 5.793 7.132 1.518 1.00 95.25 77 GLN A C 1
ATOM 643 O O . GLN A 1 77 ? 6.275 8.248 1.751 1.00 95.25 77 GLN A O 1
ATOM 648 N N . PHE A 1 78 ? 6.043 6.088 2.306 1.00 95.81 78 PHE A N 1
ATOM 649 C CA . PHE A 1 78 ? 6.880 6.150 3.500 1.00 95.81 78 PHE A CA 1
ATOM 650 C C . PHE A 1 78 ? 8.371 6.233 3.157 1.00 95.81 78 PHE A C 1
ATOM 652 O O . PHE A 1 78 ? 9.094 6.963 3.841 1.00 95.81 78 PHE A O 1
ATOM 659 N N . GLY A 1 79 ? 8.781 5.661 2.016 1.00 93.75 79 GLY A N 1
ATOM 660 C CA . GLY A 1 79 ? 10.072 5.884 1.351 1.00 93.75 79 GLY A CA 1
ATOM 661 C C . GLY A 1 79 ? 10.448 7.356 1.241 1.00 93.75 79 GLY A C 1
ATOM 662 O O . GLY A 1 79 ? 11.565 7.758 1.563 1.00 93.75 79 GLY A O 1
ATOM 663 N N . ARG A 1 80 ? 9.477 8.185 0.853 1.00 88.31 80 ARG A N 1
ATOM 664 C CA . ARG A 1 80 ? 9.650 9.637 0.694 1.00 88.31 80 ARG A CA 1
ATOM 665 C C . ARG A 1 80 ? 9.613 10.416 2.008 1.00 88.31 80 ARG A C 1
ATOM 667 O O . ARG A 1 80 ? 9.824 11.625 1.997 1.00 88.31 80 ARG A O 1
ATOM 674 N N . SER A 1 81 ? 9.298 9.762 3.124 1.00 87.19 81 SER A N 1
ATOM 675 C CA . SER A 1 81 ? 9.034 10.417 4.408 1.00 87.19 81 SER A CA 1
ATOM 676 C C . SER A 1 81 ? 9.702 9.725 5.606 1.00 87.19 81 SER A C 1
ATOM 678 O O . SER A 1 81 ? 9.215 9.833 6.733 1.00 87.19 81 SER A O 1
ATOM 680 N N . GLY A 1 82 ? 10.832 9.048 5.376 1.00 86.25 82 GLY A N 1
ATOM 681 C CA . GLY A 1 82 ? 11.756 8.607 6.429 1.00 86.25 82 GLY A CA 1
ATOM 682 C C . GLY A 1 82 ? 11.834 7.098 6.685 1.00 86.25 82 GLY A C 1
ATOM 683 O O . GLY A 1 82 ? 12.664 6.684 7.494 1.00 86.25 82 GLY A O 1
ATOM 684 N N . LEU A 1 83 ? 11.030 6.273 6.005 1.00 93.50 83 LEU A N 1
ATOM 685 C CA . LEU A 1 83 ? 11.146 4.811 6.063 1.00 93.50 83 LEU A CA 1
ATOM 686 C C . LEU A 1 83 ? 11.652 4.287 4.711 1.00 93.50 83 LEU A C 1
ATOM 688 O O . LEU A 1 83 ? 10.865 4.222 3.774 1.00 93.50 83 LEU A O 1
ATOM 692 N N . PRO A 1 84 ? 12.950 3.976 4.556 1.00 93.31 84 PRO A N 1
ATOM 693 C CA . PRO A 1 84 ? 13.523 3.674 3.250 1.00 93.31 84 PRO A CA 1
ATOM 694 C C . PRO A 1 84 ? 12.943 2.392 2.641 1.00 93.31 84 PRO A C 1
ATOM 696 O O . PRO A 1 84 ? 12.734 1.393 3.323 1.00 93.31 84 PRO A O 1
ATOM 699 N N . ILE A 1 85 ? 12.771 2.390 1.318 1.00 95.31 85 ILE A N 1
ATOM 700 C CA . ILE A 1 85 ? 12.483 1.163 0.569 1.00 95.31 85 ILE A CA 1
ATOM 701 C C . ILE A 1 85 ? 13.780 0.357 0.472 1.00 95.31 85 ILE A C 1
ATOM 703 O O . ILE A 1 85 ? 14.675 0.704 -0.301 1.00 95.31 85 ILE A O 1
ATOM 707 N N . HIS A 1 86 ? 13.873 -0.730 1.233 1.00 94.12 86 HIS A N 1
ATOM 708 C CA . HIS A 1 86 ? 15.072 -1.570 1.268 1.00 94.12 86 HIS A CA 1
ATOM 709 C C . HIS A 1 86 ? 15.296 -2.369 -0.024 1.00 94.12 86 HIS A C 1
ATOM 711 O O . HIS A 1 86 ? 16.438 -2.603 -0.413 1.00 94.12 86 HIS A O 1
ATOM 717 N N . SER A 1 87 ? 14.226 -2.756 -0.725 1.00 96.94 87 SER A N 1
ATOM 718 C CA . SER A 1 87 ? 14.317 -3.472 -2.000 1.00 96.94 87 SER A CA 1
ATOM 719 C C . SER A 1 87 ? 13.182 -3.075 -2.936 1.00 96.94 87 SER A C 1
ATOM 721 O O . SER A 1 87 ? 12.036 -3.470 -2.743 1.00 96.94 87 SER A O 1
ATOM 723 N N . HIS A 1 88 ? 13.500 -2.316 -3.988 1.00 97.44 88 HIS A N 1
ATOM 724 C CA . HIS A 1 88 ? 12.512 -1.957 -5.013 1.00 97.44 88 HIS A CA 1
ATOM 725 C C . HIS A 1 88 ? 12.051 -3.197 -5.786 1.00 97.44 88 HIS A C 1
ATOM 727 O O . HIS A 1 88 ? 10.885 -3.300 -6.142 1.00 97.44 88 HIS A O 1
ATOM 733 N N . GLN A 1 89 ? 12.945 -4.171 -5.994 1.00 98.19 89 GLN A N 1
ATOM 734 C CA . GLN A 1 89 ? 12.608 -5.406 -6.698 1.00 98.19 89 GLN A CA 1
ATOM 735 C C . GLN A 1 89 ? 11.625 -6.275 -5.903 1.00 98.19 89 GLN A C 1
ATOM 737 O O . GLN A 1 89 ? 10.768 -6.909 -6.510 1.00 98.19 89 GLN A O 1
ATOM 742 N N . ALA A 1 90 ? 11.714 -6.283 -4.568 1.00 98.38 90 ALA A N 1
ATOM 743 C CA . ALA A 1 90 ? 10.753 -6.994 -3.724 1.00 98.38 90 ALA A CA 1
ATOM 744 C C . ALA A 1 90 ? 9.359 -6.352 -3.801 1.00 98.38 90 ALA A C 1
ATOM 746 O O . ALA A 1 90 ? 8.376 -7.054 -4.024 1.00 98.38 90 ALA A O 1
ATOM 747 N N . VAL A 1 91 ? 9.274 -5.018 -3.711 1.00 98.50 91 VAL A N 1
ATOM 748 C CA . VAL A 1 91 ? 7.997 -4.299 -3.876 1.00 98.50 91 VAL A CA 1
ATOM 749 C C . VAL A 1 91 ? 7.425 -4.518 -5.281 1.00 98.50 91 VAL A C 1
ATOM 751 O O . VAL A 1 91 ? 6.229 -4.754 -5.436 1.00 98.50 91 VAL A O 1
ATOM 754 N N . ASP A 1 92 ? 8.279 -4.502 -6.307 1.00 98.62 92 ASP A N 1
ATOM 755 C CA . ASP A 1 92 ? 7.876 -4.782 -7.685 1.00 98.62 92 ASP A CA 1
ATOM 756 C C . ASP A 1 92 ? 7.365 -6.215 -7.867 1.00 98.62 92 ASP A C 1
ATOM 758 O O . ASP A 1 92 ? 6.407 -6.426 -8.603 1.00 98.62 92 ASP A O 1
ATOM 762 N N . ALA A 1 93 ? 7.951 -7.197 -7.178 1.00 98.75 93 ALA A N 1
ATOM 763 C CA . ALA A 1 93 ? 7.482 -8.578 -7.220 1.00 98.75 93 ALA A CA 1
ATOM 764 C C . ALA A 1 93 ? 6.067 -8.725 -6.632 1.00 98.75 93 ALA A C 1
ATOM 766 O O . ALA A 1 93 ? 5.249 -9.443 -7.202 1.00 98.75 93 ALA A O 1
ATOM 767 N N . ILE A 1 94 ? 5.744 -8.005 -5.551 1.00 98.75 94 ILE A N 1
ATOM 768 C CA . ILE A 1 94 ? 4.382 -7.969 -4.990 1.00 98.75 94 ILE A CA 1
ATOM 769 C C . ILE A 1 94 ? 3.409 -7.342 -6.001 1.00 98.75 94 ILE A C 1
ATOM 771 O O . ILE A 1 94 ? 2.339 -7.893 -6.254 1.00 98.75 94 ILE A O 1
ATOM 775 N N . LEU A 1 95 ? 3.797 -6.241 -6.652 1.00 98.81 95 LEU A N 1
ATOM 776 C CA . LEU A 1 95 ? 2.996 -5.632 -7.722 1.00 98.81 95 LEU A CA 1
ATOM 777 C C . LEU A 1 95 ? 2.774 -6.600 -8.894 1.00 98.81 95 LEU A C 1
ATOM 779 O O . LEU A 1 95 ? 1.668 -6.694 -9.418 1.00 98.81 95 LEU A O 1
ATOM 783 N N . GLN A 1 96 ? 3.797 -7.359 -9.290 1.00 98.69 96 GLN A N 1
ATOM 784 C CA . GLN A 1 96 ? 3.671 -8.376 -10.335 1.00 98.69 96 GLN A CA 1
ATOM 785 C C . GLN A 1 96 ? 2.705 -9.506 -9.947 1.00 98.69 96 GLN A C 1
ATOM 787 O O . GLN A 1 96 ? 1.966 -9.966 -10.813 1.00 98.69 96 GLN A O 1
ATOM 792 N N . GLN A 1 97 ? 2.636 -9.907 -8.670 1.00 98.62 97 GLN A N 1
ATOM 793 C CA . GLN A 1 97 ? 1.622 -10.865 -8.198 1.00 98.62 97 GLN A CA 1
ATOM 794 C C . GLN A 1 97 ? 0.200 -10.319 -8.386 1.00 98.62 97 GLN A C 1
ATOM 796 O O . GLN A 1 97 ? -0.677 -11.050 -8.840 1.00 98.62 97 GLN A O 1
ATOM 801 N N . ILE A 1 98 ? -0.019 -9.026 -8.119 1.00 98.81 98 ILE A N 1
ATOM 802 C CA . ILE A 1 98 ? -1.312 -8.374 -8.379 1.00 98.81 98 ILE A CA 1
ATOM 803 C C . ILE A 1 98 ? -1.651 -8.442 -9.871 1.00 98.81 98 ILE A C 1
ATOM 805 O O . ILE A 1 98 ? -2.756 -8.836 -10.235 1.00 98.81 98 ILE A O 1
ATOM 809 N N . PHE A 1 99 ? -0.703 -8.095 -10.747 1.00 98.69 99 PHE A N 1
ATOM 810 C CA . PHE A 1 99 ? -0.947 -8.071 -12.194 1.00 98.69 99 PHE A CA 1
ATOM 811 C C . PHE A 1 99 ? -1.076 -9.455 -12.825 1.00 98.69 99 PHE A C 1
ATOM 813 O O . PHE A 1 99 ? -1.696 -9.571 -13.879 1.00 98.69 99 PHE A O 1
ATOM 820 N N . ALA A 1 100 ? -0.524 -10.496 -12.201 1.00 98.44 100 ALA A N 1
ATOM 821 C CA . ALA A 1 100 ? -0.738 -11.871 -12.634 1.00 98.44 100 ALA A CA 1
ATOM 822 C C . ALA A 1 100 ? -2.209 -12.292 -12.478 1.00 98.44 100 ALA A C 1
ATOM 824 O O . ALA A 1 100 ? -2.733 -12.990 -13.342 1.00 98.44 100 ALA A O 1
ATOM 825 N N . VAL A 1 101 ? -2.884 -11.832 -11.417 1.00 98.50 101 VAL A N 1
ATOM 826 C CA . VAL A 1 101 ? -4.311 -12.110 -11.174 1.00 98.50 101 VAL A CA 1
ATOM 827 C C . VAL A 1 101 ? -5.207 -11.109 -11.905 1.00 98.50 101 VAL A C 1
ATOM 829 O O . VAL A 1 101 ? -6.181 -11.491 -12.549 1.00 98.50 101 VAL A O 1
ATOM 832 N N . ASN A 1 102 ? -4.867 -9.819 -11.846 1.00 98.25 102 ASN A N 1
ATOM 833 C CA . ASN A 1 102 ? -5.595 -8.745 -12.513 1.00 98.25 102 ASN A CA 1
ATOM 834 C C . ASN A 1 102 ? -4.638 -7.863 -13.342 1.00 98.25 102 ASN A C 1
ATOM 836 O O . ASN A 1 102 ? -4.155 -6.834 -12.854 1.00 98.25 102 ASN A O 1
ATOM 840 N N . PRO A 1 103 ? -4.413 -8.191 -14.631 1.00 98.00 103 PRO A N 1
ATOM 841 C CA . PRO A 1 103 ? -3.519 -7.436 -15.517 1.00 98.00 103 PRO A CA 1
ATOM 842 C C . PRO A 1 103 ? -3.943 -5.988 -15.800 1.00 98.00 103 PRO A C 1
ATOM 844 O O . PRO A 1 103 ? -3.254 -5.274 -16.528 1.00 98.00 103 PRO A O 1
ATOM 847 N N . ARG A 1 104 ? -5.116 -5.569 -15.313 1.00 96.88 104 ARG A N 1
ATOM 848 C CA . ARG A 1 104 ? -5.687 -4.230 -15.490 1.00 96.88 104 ARG A CA 1
ATOM 849 C C . ARG A 1 104 ? -5.939 -3.530 -14.159 1.00 96.88 104 ARG A C 1
ATOM 851 O O . ARG A 1 104 ? -6.663 -2.539 -14.120 1.00 96.88 104 ARG A O 1
ATOM 858 N N . HIS A 1 105 ? -5.313 -4.008 -13.085 1.00 98.38 105 HIS A N 1
ATOM 859 C CA . HIS A 1 105 ? -5.413 -3.383 -11.777 1.00 98.38 105 HIS A CA 1
ATOM 860 C C . HIS A 1 105 ? -4.851 -1.951 -11.799 1.00 98.38 105 HIS A C 1
ATOM 862 O O . HIS A 1 105 ? -3.744 -1.731 -12.307 1.00 98.38 105 HIS A O 1
ATOM 868 N N . PRO A 1 106 ? -5.509 -0.977 -11.146 1.00 98.06 106 PRO A N 1
ATOM 869 C CA . PRO A 1 106 ? -4.987 0.387 -11.005 1.00 98.06 106 PRO A CA 1
ATOM 870 C C . PRO A 1 106 ? -3.633 0.500 -10.278 1.00 98.06 106 PRO A C 1
ATOM 872 O O . PRO A 1 106 ? -3.013 1.562 -10.290 1.00 98.06 106 PRO A O 1
ATOM 875 N N . ALA A 1 107 ? -3.116 -0.591 -9.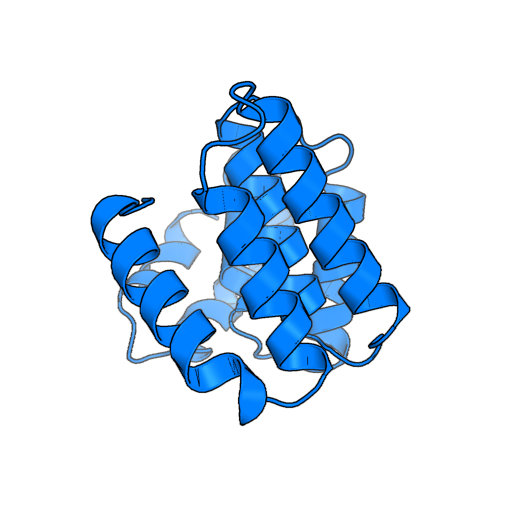696 1.00 98.44 107 ALA A N 1
ATOM 876 C CA . ALA A 1 107 ? -1.816 -0.625 -9.024 1.00 98.44 107 ALA A CA 1
ATOM 877 C C . ALA A 1 107 ? -0.643 -0.407 -10.000 1.00 98.44 107 ALA A C 1
ATOM 879 O O . ALA A 1 107 ? 0.480 -0.142 -9.569 1.00 98.44 107 ALA A O 1
ATOM 880 N N . HIS A 1 108 ? -0.891 -0.422 -11.318 1.00 98.56 108 HIS A N 1
ATOM 881 C CA . HIS A 1 108 ? 0.063 0.079 -12.309 1.00 98.56 108 HIS A CA 1
ATOM 882 C C . HIS A 1 108 ? 0.543 1.504 -11.976 1.00 98.56 108 HIS A C 1
ATOM 884 O O . HIS A 1 108 ? 1.710 1.810 -12.212 1.00 98.56 108 HIS A O 1
ATOM 890 N N . HIS A 1 109 ? -0.299 2.329 -11.339 1.00 98.25 109 HIS A N 1
ATOM 891 C CA . HIS A 1 109 ? 0.071 3.636 -10.791 1.00 98.25 109 HIS A CA 1
ATOM 892 C C . HIS A 1 109 ? 1.225 3.532 -9.789 1.00 98.25 109 HIS A C 1
ATOM 894 O O . HIS A 1 109 ? 2.212 4.258 -9.890 1.00 98.25 109 HIS A O 1
ATOM 900 N N . TYR A 1 110 ? 1.125 2.594 -8.848 1.00 98.31 110 TYR A N 1
ATOM 901 C CA . TYR A 1 110 ? 2.124 2.393 -7.802 1.00 98.31 110 TYR A CA 1
ATOM 902 C C . TYR A 1 110 ? 3.435 1.877 -8.391 1.00 98.31 110 TYR A C 1
ATOM 904 O O . TYR A 1 110 ? 4.505 2.329 -7.993 1.00 98.31 110 TYR A O 1
ATOM 912 N N . ARG A 1 111 ? 3.359 0.998 -9.399 1.00 98.50 111 ARG A N 1
ATOM 913 C CA . ARG A 1 111 ? 4.544 0.518 -10.120 1.00 98.50 111 ARG A CA 1
ATOM 914 C C . ARG A 1 111 ? 5.265 1.630 -10.878 1.00 98.50 111 ARG A C 1
ATOM 916 O O . ARG A 1 111 ? 6.489 1.644 -10.873 1.00 98.50 111 ARG A O 1
ATOM 923 N N . ILE A 1 112 ? 4.544 2.563 -11.504 1.00 98.50 112 ILE A N 1
ATOM 924 C CA . ILE A 1 112 ? 5.172 3.734 -12.139 1.00 98.50 112 ILE A CA 1
ATOM 925 C C . ILE A 1 112 ? 5.915 4.556 -11.086 1.00 98.50 112 ILE A C 1
ATOM 927 O O . ILE A 1 112 ? 7.107 4.794 -11.236 1.00 98.50 112 ILE A O 1
ATOM 931 N N . HIS A 1 113 ? 5.253 4.889 -9.979 1.00 97.44 113 HIS A N 1
ATOM 932 C CA . HIS A 1 113 ? 5.866 5.656 -8.896 1.00 97.44 113 HIS A CA 1
ATOM 933 C C . HIS A 1 113 ? 7.068 4.980 -8.231 1.00 97.44 113 HIS A C 1
ATOM 935 O O . HIS A 1 113 ? 7.995 5.647 -7.778 1.00 97.44 113 HIS A O 1
ATOM 941 N N . LEU A 1 114 ? 7.078 3.651 -8.171 1.00 97.69 114 LEU A N 1
ATOM 942 C CA . LEU A 1 114 ? 8.216 2.900 -7.656 1.00 97.69 114 LEU A CA 1
ATOM 943 C C . LEU A 1 114 ? 9.470 3.071 -8.535 1.00 97.69 114 LEU A C 1
ATOM 945 O O . LEU A 1 114 ? 10.586 3.030 -8.016 1.00 97.69 114 LEU A O 1
ATOM 949 N N . TRP A 1 115 ? 9.304 3.256 -9.850 1.00 98.06 115 TRP A N 1
ATOM 950 C CA . TRP A 1 115 ? 10.404 3.235 -10.821 1.00 98.06 115 TRP A CA 1
ATOM 951 C C . TRP A 1 115 ? 10.696 4.573 -11.516 1.00 98.06 115 TRP A C 1
ATOM 953 O O . TRP A 1 115 ? 11.776 4.682 -12.104 1.00 98.06 115 TRP A O 1
ATOM 963 N N . ASP A 1 116 ? 9.804 5.566 -11.429 1.00 95.38 116 ASP A N 1
ATOM 964 C CA . ASP A 1 116 ? 9.885 6.870 -12.117 1.00 95.38 116 ASP A CA 1
ATOM 965 C C . ASP A 1 116 ? 11.216 7.604 -11.870 1.00 95.38 116 ASP A C 1
ATOM 967 O O . ASP A 1 116 ? 11.881 8.047 -12.800 1.00 95.38 116 ASP A O 1
ATOM 971 N N . ASN A 1 117 ? 11.689 7.620 -10.626 1.00 90.81 117 ASN A N 1
ATOM 972 C CA . ASN A 1 117 ? 12.943 8.254 -10.215 1.00 90.81 117 ASN A CA 1
ATOM 973 C C . ASN A 1 117 ? 14.109 7.254 -10.083 1.00 90.81 117 ASN A C 1
ATOM 975 O O . ASN A 1 117 ? 15.090 7.508 -9.376 1.00 90.81 117 ASN A O 1
ATOM 979 N N . LYS A 1 118 ? 13.989 6.072 -10.703 1.00 91.31 118 LYS A N 1
ATOM 980 C CA . LYS A 1 118 ? 14.993 4.997 -10.671 1.00 91.31 118 LYS A CA 1
ATOM 981 C C . LYS A 1 118 ? 15.276 4.470 -12.075 1.00 91.31 118 LYS A C 1
ATOM 983 O O . LYS A 1 118 ? 16.042 5.062 -12.825 1.00 91.31 118 LYS A O 1
ATOM 988 N N . LYS A 1 119 ? 14.701 3.319 -12.425 1.00 96.00 119 LYS A N 1
ATOM 989 C CA . LYS A 1 119 ? 14.891 2.635 -13.707 1.00 96.00 119 LYS A CA 1
ATOM 990 C C . LYS A 1 119 ? 13.552 2.605 -14.435 1.00 96.00 119 LYS A C 1
ATOM 992 O O . LYS A 1 119 ? 12.975 1.535 -14.604 1.00 96.00 119 LYS A O 1
ATOM 997 N N . ALA A 1 120 ? 13.093 3.784 -14.858 1.00 96.50 120 ALA A N 1
ATOM 998 C CA . ALA A 1 120 ? 11.772 4.031 -15.441 1.00 96.50 120 ALA A CA 1
ATOM 999 C C . ALA A 1 120 ? 11.339 2.967 -16.463 1.00 96.50 120 ALA A C 1
ATOM 1001 O O . ALA A 1 120 ? 10.235 2.435 -16.381 1.00 96.50 120 ALA A O 1
ATOM 1002 N N . LYS A 1 121 ? 12.260 2.526 -17.336 1.00 97.00 121 LYS A N 1
ATOM 1003 C CA . LYS A 1 121 ? 12.000 1.479 -18.339 1.00 97.00 121 LYS A CA 1
ATOM 1004 C C . LYS A 1 121 ? 11.406 0.168 -17.795 1.00 97.00 121 LYS A C 1
ATOM 1006 O O . LYS A 1 121 ? 10.762 -0.556 -18.543 1.00 97.00 121 LYS A O 1
ATOM 1011 N N . VAL A 1 122 ? 11.609 -0.153 -16.512 1.00 97.81 122 VAL A N 1
ATOM 1012 C CA . VAL A 1 122 ? 11.004 -1.329 -15.856 1.00 97.81 122 VAL A CA 1
ATOM 1013 C C . VAL A 1 122 ? 9.472 -1.227 -15.832 1.00 97.81 122 VAL A C 1
ATOM 1015 O O . VAL A 1 122 ? 8.792 -2.247 -15.942 1.00 97.81 122 VAL A O 1
ATOM 1018 N N . ALA A 1 123 ? 8.924 -0.012 -15.753 1.00 98.00 123 ALA A N 1
ATOM 1019 C CA . ALA A 1 123 ? 7.494 0.265 -15.660 1.00 98.00 123 ALA A CA 1
ATOM 1020 C C . ALA A 1 123 ? 6.825 0.635 -17.001 1.00 98.00 123 ALA A C 1
ATOM 1022 O O . ALA A 1 123 ? 5.655 1.011 -16.983 1.00 98.00 123 ALA A O 1
ATOM 1023 N N . LEU A 1 124 ? 7.496 0.482 -18.154 1.00 98.00 124 LEU A N 1
ATOM 1024 C CA . LEU A 1 124 ? 6.921 0.799 -19.479 1.00 98.00 124 LEU A CA 1
ATOM 1025 C C . LEU A 1 124 ? 5.588 0.087 -19.742 1.00 98.00 124 LEU A C 1
ATOM 1027 O O . LEU A 1 124 ? 4.625 0.704 -20.187 1.00 98.00 124 LEU A O 1
ATOM 1031 N N . ASP A 1 125 ? 5.511 -1.201 -19.406 1.00 97.88 125 ASP A N 1
ATOM 1032 C CA . ASP A 1 125 ? 4.273 -1.974 -19.532 1.00 97.88 125 ASP A CA 1
ATOM 1033 C C . ASP A 1 125 ? 3.146 -1.413 -18.642 1.00 97.88 125 ASP A C 1
ATOM 1035 O O . ASP A 1 125 ? 1.998 -1.299 -19.074 1.00 97.88 125 ASP A O 1
ATOM 1039 N N . SER A 1 126 ? 3.479 -0.966 -17.424 1.00 98.44 126 SER A N 1
ATOM 1040 C CA . SER A 1 126 ? 2.513 -0.301 -16.544 1.00 98.44 126 SER A CA 1
ATOM 1041 C C . SER A 1 126 ? 2.053 1.040 -17.112 1.00 98.44 126 SER A C 1
ATOM 1043 O O . SER A 1 126 ? 0.858 1.328 -17.076 1.00 98.44 126 SER A O 1
ATOM 1045 N N . ALA A 1 127 ? 2.971 1.840 -17.662 1.00 97.94 127 ALA A N 1
ATOM 1046 C CA . ALA A 1 127 ? 2.657 3.117 -18.299 1.00 97.94 127 ALA A CA 1
ATOM 1047 C C . ALA A 1 127 ? 1.692 2.941 -19.481 1.00 97.94 127 ALA A C 1
ATOM 1049 O O . ALA A 1 127 ? 0.704 3.664 -19.578 1.00 97.94 127 ALA A O 1
ATOM 1050 N N . ALA A 1 128 ? 1.902 1.922 -20.318 1.00 97.62 128 ALA A N 1
ATOM 1051 C CA . ALA A 1 128 ? 1.011 1.623 -21.439 1.00 97.62 128 ALA A CA 1
ATOM 1052 C C . ALA A 1 128 ? -0.414 1.229 -20.993 1.00 97.62 128 ALA A C 1
ATOM 1054 O O . ALA A 1 128 ? -1.397 1.512 -21.683 1.00 97.62 128 ALA A O 1
ATOM 1055 N N . LYS A 1 129 ? -0.553 0.575 -19.833 1.00 97.56 129 LYS A N 1
ATOM 1056 C CA . LYS A 1 129 ? -1.843 0.067 -19.339 1.00 97.56 129 LYS A CA 1
ATOM 1057 C C . LYS A 1 129 ? -2.622 1.084 -18.506 1.00 97.56 129 LYS A C 1
ATOM 1059 O O . LYS A 1 129 ? -3.853 1.076 -18.569 1.00 97.56 129 LYS A O 1
ATOM 1064 N N . LEU A 1 130 ? -1.935 1.942 -17.748 1.00 97.75 130 LEU A N 1
ATOM 1065 C CA . LEU A 1 130 ? -2.507 2.668 -16.610 1.00 97.75 130 LEU A CA 1
ATOM 1066 C C . LEU A 1 130 ? -3.744 3.512 -16.935 1.00 97.75 130 LEU A C 1
ATOM 1068 O O . LEU A 1 130 ? -4.750 3.378 -16.238 1.00 97.75 130 LEU A O 1
ATOM 1072 N N . GLY A 1 131 ? -3.702 4.340 -17.983 1.00 96.50 131 GLY A N 1
ATOM 1073 C CA . GLY A 1 131 ? -4.799 5.271 -18.297 1.00 96.50 131 GLY A CA 1
ATOM 1074 C C . GLY A 1 131 ? -6.152 4.577 -18.466 1.00 96.50 131 GLY A C 1
ATOM 1075 O O . GLY A 1 131 ? -7.197 5.104 -18.096 1.00 96.50 131 GLY A O 1
ATOM 1076 N N . HIS A 1 132 ? -6.132 3.328 -18.919 1.00 95.75 132 HIS A N 1
ATOM 1077 C CA . HIS A 1 132 ? -7.336 2.546 -19.135 1.00 95.75 132 HIS A CA 1
ATOM 1078 C C . HIS A 1 132 ? -7.799 1.737 -17.909 1.00 95.75 132 HIS A C 1
ATOM 1080 O O . HIS A 1 132 ? -8.855 1.112 -17.970 1.00 95.75 132 HIS A O 1
ATOM 1086 N N . THR A 1 133 ? -7.023 1.695 -16.822 1.00 96.88 133 THR A N 1
ATOM 1087 C CA . THR A 1 133 ? -7.412 0.989 -15.582 1.00 96.88 133 THR A CA 1
ATOM 1088 C C . THR A 1 133 ? -8.466 1.762 -14.785 1.00 96.88 133 THR A C 1
ATOM 1090 O O . THR A 1 133 ? -9.256 1.160 -14.068 1.00 96.88 133 THR A O 1
ATOM 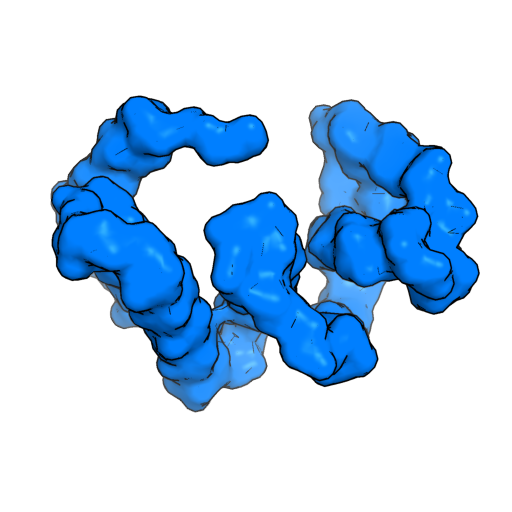1093 N N . ALA A 1 134 ? -8.511 3.091 -14.947 1.00 94.56 134 ALA A N 1
ATOM 1094 C CA . ALA A 1 134 ? -9.535 3.975 -14.394 1.00 94.56 134 ALA A CA 1
ATOM 1095 C C . ALA A 1 134 ? -9.629 5.270 -15.229 1.00 94.56 134 ALA A C 1
ATOM 1097 O O . ALA A 1 134 ? -9.176 6.341 -14.823 1.00 94.56 134 ALA A O 1
ATOM 1098 N N . SER A 1 135 ? -10.227 5.163 -16.419 1.00 92.75 135 SER A N 1
ATOM 1099 C CA . SER A 1 135 ? -10.257 6.220 -17.446 1.00 92.75 135 SER A CA 1
ATOM 1100 C C . SER A 1 135 ? -10.951 7.520 -17.023 1.00 92.75 135 SER A C 1
ATOM 1102 O O . SER A 1 135 ? -10.655 8.574 -17.582 1.00 92.75 135 SER A O 1
ATOM 1104 N N . GLY A 1 136 ? -11.829 7.479 -16.018 1.00 95.81 136 GLY A N 1
ATOM 1105 C CA . GLY A 1 136 ? -12.468 8.670 -15.445 1.00 95.81 136 GLY A CA 1
ATOM 1106 C C . GLY A 1 136 ? -11.558 9.517 -14.545 1.00 95.81 136 GLY A C 1
ATOM 1107 O O . GLY A 1 136 ? -11.968 10.587 -14.102 1.00 95.81 136 GLY A O 1
ATOM 1108 N N . ILE A 1 137 ? -10.335 9.065 -14.249 1.00 95.56 137 ILE A N 1
ATOM 1109 C CA . ILE A 1 137 ? -9.406 9.745 -13.341 1.00 95.56 137 ILE A CA 1
ATOM 1110 C C . ILE A 1 137 ? -8.260 10.347 -14.160 1.00 95.56 137 ILE A C 1
ATOM 1112 O O . ILE A 1 137 ? -7.353 9.636 -14.586 1.00 95.56 137 ILE A O 1
ATOM 1116 N N . ALA A 1 138 ? -8.253 11.675 -14.331 1.00 96.38 138 ALA A N 1
ATOM 1117 C CA . ALA A 1 138 ? -7.233 12.392 -15.113 1.00 96.38 138 ALA A CA 1
ATOM 1118 C C . ALA A 1 138 ? -5.788 12.063 -14.687 1.00 96.38 138 ALA A C 1
ATOM 1120 O O . ALA A 1 138 ? -4.904 11.938 -15.532 1.00 96.38 138 ALA A O 1
ATOM 1121 N N . HIS A 1 139 ? -5.554 11.848 -13.385 1.00 96.00 139 HIS A N 1
ATOM 1122 C CA . HIS A 1 139 ? -4.239 11.453 -12.866 1.00 96.00 139 HIS A CA 1
ATOM 1123 C C . HIS A 1 139 ? -3.717 10.165 -13.524 1.00 96.00 139 HIS A C 1
ATOM 1125 O O . HIS A 1 139 ? -2.546 10.094 -13.879 1.00 96.00 139 HIS A O 1
ATOM 1131 N N . MET A 1 140 ? -4.583 9.181 -13.790 1.00 96.81 140 MET A N 1
ATOM 1132 C CA . MET A 1 140 ? -4.184 7.910 -14.413 1.00 96.81 140 MET A CA 1
ATOM 1133 C C . MET A 1 140 ? -3.672 8.083 -15.852 1.00 96.81 140 MET A C 1
ATOM 1135 O O . MET A 1 140 ? -2.865 7.280 -16.312 1.00 96.81 140 MET A O 1
ATOM 1139 N N . TRP A 1 141 ? -4.098 9.139 -16.553 1.00 96.69 141 TRP A N 1
ATOM 1140 C CA . TRP A 1 141 ? -3.654 9.460 -17.916 1.00 96.69 141 TRP A CA 1
ATOM 1141 C C . TRP A 1 141 ? -2.344 10.239 -17.968 1.00 96.69 141 TRP A C 1
ATOM 1143 O O . TRP A 1 141 ? -1.603 10.124 -18.938 1.00 96.69 141 TRP A O 1
ATOM 1153 N N . HIS A 1 142 ? -2.057 11.034 -16.939 1.00 96.38 142 HIS A N 1
ATOM 1154 C CA . HIS A 1 142 ? -0.821 11.810 -16.846 1.00 96.38 142 HIS A CA 1
ATOM 1155 C C . HIS A 1 142 ? 0.373 10.944 -16.426 1.00 96.38 142 HIS A C 1
ATOM 1157 O O . HIS A 1 142 ? 1.480 11.127 -16.930 1.00 96.38 142 HIS A O 1
ATOM 1163 N N . MET A 1 143 ? 0.148 9.995 -15.516 1.00 97.00 143 MET A N 1
ATOM 1164 C CA . MET A 1 143 ? 1.195 9.159 -14.926 1.00 97.00 143 MET A CA 1
ATOM 1165 C C . MET A 1 143 ? 2.136 8.451 -15.924 1.00 97.00 143 MET A C 1
ATOM 1167 O O . MET A 1 143 ? 3.326 8.382 -15.628 1.00 97.00 143 MET A O 1
ATOM 1171 N N . PRO A 1 144 ? 1.697 7.977 -17.109 1.00 95.69 144 PRO A N 1
ATOM 1172 C CA . PRO A 1 144 ? 2.601 7.453 -18.134 1.00 95.69 144 PRO A CA 1
ATOM 1173 C C . PRO A 1 144 ? 3.724 8.411 -18.556 1.00 95.69 144 PRO A C 1
ATOM 1175 O O . PRO A 1 144 ? 4.789 7.939 -18.923 1.00 95.69 144 PRO A O 1
ATOM 1178 N N . GLY A 1 145 ? 3.532 9.733 -18.452 1.00 94.00 145 GLY A N 1
ATOM 1179 C CA . GLY A 1 145 ? 4.567 10.729 -18.758 1.00 94.00 145 GLY A CA 1
ATOM 1180 C C . GLY A 1 145 ? 5.726 10.794 -17.753 1.00 94.00 145 GLY A C 1
ATOM 1181 O O . GLY A 1 145 ? 6.642 11.586 -17.947 1.00 94.00 145 GLY A O 1
ATOM 1182 N N . HIS A 1 146 ? 5.686 10.004 -16.674 1.00 94.19 146 HIS A N 1
ATOM 1183 C CA . HIS A 1 146 ? 6.792 9.855 -15.716 1.00 94.19 146 HIS A CA 1
ATOM 1184 C C . HIS A 1 146 ? 7.818 8.794 -16.144 1.00 94.19 146 HIS A C 1
ATOM 1186 O O . HIS A 1 146 ? 8.853 8.667 -15.492 1.00 94.19 146 HIS A O 1
ATOM 1192 N N . ILE A 1 147 ? 7.514 8.003 -17.181 1.00 94.88 147 ILE A N 1
ATOM 1193 C CA . ILE A 1 147 ? 8.337 6.886 -17.668 1.00 94.88 147 ILE A CA 1
ATOM 1194 C C . ILE A 1 147 ? 9.016 7.240 -18.986 1.00 94.88 147 ILE A C 1
ATOM 1196 O O . ILE A 1 147 ? 10.217 6.904 -19.110 1.00 94.88 147 ILE A O 1
#